Protein AF-A0A1H4IDW3-F1 (afdb_monomer)

Structure (mmCIF, N/CA/C/O backbone):
data_AF-A0A1H4IDW3-F1
#
_entry.id   AF-A0A1H4IDW3-F1
#
loop_
_atom_site.group_PDB
_atom_site.id
_atom_site.type_symbol
_atom_site.label_atom_id
_atom_site.label_alt_id
_atom_site.label_comp_id
_atom_site.label_asym_id
_atom_site.label_entity_id
_atom_site.label_seq_id
_atom_site.pdbx_PDB_ins_code
_atom_site.Cartn_x
_atom_site.Cartn_y
_atom_site.Cartn_z
_atom_site.occupancy
_atom_site.B_iso_or_equiv
_atom_site.auth_seq_id
_atom_site.auth_comp_id
_atom_site.auth_asym_id
_atom_site.auth_atom_id
_atom_site.pdbx_PDB_model_num
ATOM 1 N N . MET A 1 1 ? 0.902 20.568 3.127 1.00 35.03 1 MET A N 1
ATOM 2 C CA . MET A 1 1 ? 1.710 20.077 1.992 1.00 35.03 1 MET A CA 1
ATOM 3 C C . MET A 1 1 ? 0.776 20.118 0.796 1.00 35.03 1 MET A C 1
ATOM 5 O O . MET A 1 1 ? -0.389 19.816 1.004 1.00 35.03 1 MET A O 1
ATOM 9 N N . ASN A 1 2 ? 1.188 20.660 -0.352 1.00 30.81 2 ASN A N 1
ATOM 10 C CA . ASN A 1 2 ? 0.264 20.883 -1.470 1.00 30.81 2 ASN A CA 1
ATOM 11 C C . ASN A 1 2 ? -0.270 19.545 -1.998 1.00 30.81 2 ASN A C 1
ATOM 13 O O . ASN A 1 2 ? 0.513 18.641 -2.265 1.00 30.81 2 ASN A O 1
ATOM 17 N N . ASP A 1 3 ? -1.595 19.463 -2.117 1.00 44.28 3 ASP A N 1
ATOM 18 C CA . ASP A 1 3 ? -2.355 18.342 -2.666 1.00 44.28 3 ASP A CA 1
ATOM 19 C C . ASP A 1 3 ? -2.008 18.122 -4.147 1.00 44.28 3 ASP A C 1
ATOM 21 O O . ASP A 1 3 ? -2.579 18.772 -5.031 1.00 44.28 3 ASP A O 1
ATOM 25 N N . GLU A 1 4 ? -1.092 17.207 -4.452 1.00 47.69 4 GLU A N 1
ATOM 26 C CA . GLU A 1 4 ? -0.828 16.815 -5.838 1.00 47.69 4 GLU A CA 1
ATOM 27 C C . GLU A 1 4 ? -1.689 15.594 -6.198 1.00 47.69 4 GLU A C 1
ATOM 29 O O . GLU A 1 4 ? -1.478 14.464 -5.758 1.00 47.69 4 GLU A O 1
ATOM 34 N N . LYS A 1 5 ? -2.755 15.850 -6.970 1.00 52.72 5 LYS A N 1
ATOM 35 C CA . LYS A 1 5 ? -3.676 14.825 -7.476 1.00 52.72 5 LYS A CA 1
ATOM 36 C C . LYS A 1 5 ? -2.924 13.882 -8.412 1.00 52.72 5 LYS A C 1
ATOM 38 O O . LYS A 1 5 ? -2.761 14.203 -9.590 1.00 52.72 5 LYS A O 1
ATOM 43 N N . GLN A 1 6 ? -2.550 12.695 -7.936 1.00 66.62 6 GLN A N 1
ATOM 44 C CA . GLN A 1 6 ? -2.117 11.640 -8.850 1.00 66.62 6 GLN A CA 1
ATOM 45 C C . GLN A 1 6 ? -3.320 11.260 -9.713 1.00 66.62 6 GLN A C 1
ATOM 47 O O . GLN A 1 6 ? -4.387 10.899 -9.209 1.00 66.62 6 GLN A O 1
ATOM 52 N N . LYS A 1 7 ? -3.158 11.382 -11.025 1.00 76.00 7 LYS A N 1
ATOM 53 C CA . LYS A 1 7 ? -4.216 11.110 -11.993 1.00 76.00 7 LYS A CA 1
ATOM 54 C C . LYS A 1 7 ? -3.870 9.843 -12.751 1.00 76.00 7 LYS A C 1
ATOM 56 O O . LYS A 1 7 ? -2.820 9.783 -13.385 1.00 76.00 7 LYS A O 1
ATOM 61 N N . VAL A 1 8 ? -4.766 8.858 -12.731 1.00 80.38 8 VAL A N 1
ATOM 62 C CA . VAL A 1 8 ? -4.668 7.700 -13.625 1.00 80.38 8 VAL A CA 1
ATOM 63 C C . VAL A 1 8 ? -4.995 8.159 -15.041 1.00 80.38 8 VAL A C 1
ATOM 65 O O . VAL A 1 8 ? -6.114 8.573 -15.336 1.00 80.38 8 VAL A O 1
ATOM 68 N N . ASP A 1 9 ? -4.000 8.095 -15.917 1.00 83.00 9 ASP A N 1
ATOM 69 C CA . ASP A 1 9 ? -4.128 8.466 -17.324 1.00 83.00 9 ASP A CA 1
ATOM 70 C C . ASP A 1 9 ? -4.601 7.278 -18.172 1.00 83.00 9 ASP A C 1
ATOM 72 O O . ASP A 1 9 ? -5.296 7.461 -19.171 1.00 83.00 9 ASP A O 1
ATOM 76 N N . SER A 1 10 ? -4.252 6.046 -17.776 1.00 82.25 10 SER A N 1
ATOM 77 C CA . SER A 1 10 ? -4.731 4.817 -18.420 1.00 82.25 10 SER A CA 1
ATOM 78 C C . SER A 1 10 ? -4.680 3.602 -17.483 1.00 82.25 10 SER A C 1
ATOM 80 O O . SER A 1 10 ? -3.912 3.589 -16.523 1.00 82.25 10 SER A O 1
ATOM 82 N N . GLY A 1 11 ? -5.498 2.579 -17.768 1.00 80.19 11 GLY A N 1
ATOM 83 C CA . GLY A 1 11 ? -5.596 1.337 -16.978 1.00 80.19 11 GLY A CA 1
ATOM 84 C C . GLY A 1 11 ? -7.029 0.966 -16.562 1.00 80.19 11 GLY A C 1
ATOM 85 O O . GLY A 1 11 ? -7.317 -0.184 -16.243 1.00 80.19 11 GLY A O 1
ATOM 86 N N . GLY A 1 12 ? -7.960 1.919 -16.653 1.00 89.31 12 GLY A N 1
ATOM 87 C CA . GLY A 1 12 ? -9.384 1.702 -16.390 1.00 89.31 12 GLY A CA 1
ATOM 88 C C . GLY A 1 12 ? -9.769 1.797 -14.906 1.00 89.31 12 GLY A C 1
ATOM 89 O O . GLY A 1 12 ? -8.922 2.094 -14.062 1.00 89.31 12 GLY A O 1
ATOM 90 N N . PRO A 1 13 ? -11.050 1.545 -14.573 1.00 90.00 13 PRO A N 1
ATOM 91 C CA . PRO A 1 13 ? -11.603 1.836 -13.247 1.00 90.00 13 PRO A CA 1
ATOM 92 C C . PRO A 1 13 ? -10.909 1.095 -12.104 1.00 90.00 13 PRO A C 1
ATOM 94 O O . PRO A 1 13 ? -10.722 1.659 -11.035 1.00 90.00 13 PRO A O 1
ATOM 97 N N . ALA A 1 14 ? -10.463 -0.145 -12.331 1.00 92.31 14 ALA A N 1
ATOM 98 C CA . ALA A 1 14 ? -9.716 -0.889 -11.320 1.00 92.31 14 ALA A CA 1
ATOM 99 C C . ALA A 1 14 ? -8.401 -0.182 -10.952 1.00 92.31 14 ALA A C 1
ATOM 101 O O . ALA A 1 14 ? -8.054 -0.111 -9.781 1.00 92.31 14 ALA A O 1
ATOM 102 N N . CYS A 1 15 ? -7.685 0.389 -11.921 1.00 91.12 15 CYS A N 1
ATOM 103 C CA . CYS A 1 15 ? -6.454 1.127 -11.646 1.00 91.12 15 CYS A CA 1
ATOM 104 C C . CYS A 1 15 ? -6.709 2.432 -10.888 1.00 91.12 15 CYS A C 1
ATOM 106 O O . CYS A 1 15 ? -5.912 2.811 -10.036 1.00 91.12 15 CYS A O 1
ATOM 108 N N . GLU A 1 16 ? -7.831 3.098 -11.158 1.00 90.06 16 GLU A N 1
ATOM 109 C CA . GLU A 1 16 ? -8.261 4.267 -10.390 1.00 90.06 16 GLU A CA 1
ATOM 110 C C . GLU A 1 16 ? -8.620 3.886 -8.950 1.00 90.06 16 GLU A C 1
ATOM 112 O O . GLU A 1 16 ? -8.158 4.533 -8.015 1.00 90.06 16 GLU A O 1
ATOM 117 N N . THR A 1 17 ? -9.353 2.786 -8.749 1.00 91.94 17 THR A N 1
ATOM 118 C CA . THR A 1 17 ? -9.615 2.233 -7.413 1.00 91.94 17 THR A CA 1
ATOM 119 C C . THR A 1 17 ? -8.319 1.910 -6.673 1.00 91.94 17 THR A C 1
ATOM 121 O O . THR A 1 17 ? -8.191 2.287 -5.512 1.00 91.94 17 THR A O 1
ATOM 124 N N . PHE A 1 18 ? -7.347 1.277 -7.340 1.00 91.94 18 PHE A N 1
ATOM 125 C CA . PHE A 1 18 ? -6.039 0.975 -6.754 1.00 91.94 18 PHE A CA 1
ATOM 126 C C . PHE A 1 18 ? -5.324 2.240 -6.275 1.00 91.94 18 PHE A C 1
ATOM 128 O O . PHE A 1 18 ? -4.919 2.319 -5.118 1.00 91.94 18 PHE A O 1
ATOM 135 N N . MET A 1 19 ? -5.206 3.243 -7.149 1.00 88.50 19 MET A N 1
ATOM 136 C CA . MET A 1 19 ? -4.528 4.496 -6.816 1.00 88.50 19 MET A CA 1
ATOM 137 C C . MET A 1 19 ? -5.252 5.255 -5.707 1.00 88.50 19 MET A C 1
ATOM 139 O O . MET A 1 19 ? -4.609 5.727 -4.777 1.00 88.50 19 MET A O 1
ATOM 143 N N . ASN A 1 20 ? -6.583 5.302 -5.747 1.00 88.25 20 ASN A N 1
ATOM 144 C CA . ASN A 1 20 ? -7.370 5.913 -4.683 1.00 88.25 20 ASN A CA 1
ATOM 145 C C . ASN A 1 20 ? -7.163 5.189 -3.346 1.00 88.25 20 ASN A C 1
ATOM 147 O O . ASN A 1 20 ? -7.095 5.846 -2.317 1.00 88.25 20 ASN A O 1
ATOM 151 N N . ALA A 1 21 ? -7.074 3.855 -3.340 1.00 89.62 21 ALA A N 1
ATOM 152 C CA . ALA A 1 21 ? -6.886 3.072 -2.117 1.00 89.62 21 ALA A CA 1
ATOM 153 C C . ALA A 1 21 ? -5.479 3.213 -1.509 1.00 89.62 21 ALA A C 1
ATOM 155 O O . ALA A 1 21 ? -5.318 3.022 -0.308 1.00 89.62 21 ALA A O 1
ATOM 156 N N . LEU A 1 22 ? -4.470 3.554 -2.319 1.00 86.06 22 LEU A N 1
ATOM 157 C CA . LEU A 1 22 ? -3.128 3.898 -1.837 1.00 86.06 22 LEU A CA 1
ATOM 158 C C . LEU A 1 22 ? -2.980 5.369 -1.434 1.00 86.06 22 LEU A C 1
ATOM 160 O O . LEU A 1 22 ? -1.998 5.717 -0.787 1.00 86.06 22 LEU A O 1
ATOM 164 N N . GLN A 1 23 ? -3.916 6.236 -1.823 1.00 78.06 23 GLN A N 1
ATOM 165 C CA . GLN A 1 23 ? -3.896 7.640 -1.438 1.00 78.06 23 GLN A CA 1
ATOM 166 C C . GLN A 1 23 ? -4.523 7.823 -0.064 1.00 78.06 23 GLN A C 1
ATOM 168 O O . GLN A 1 23 ? -5.741 7.763 0.109 1.00 78.06 23 GLN A O 1
ATOM 173 N N . SER A 1 24 ? -3.668 8.136 0.894 1.00 65.81 24 SER A N 1
ATOM 174 C CA . SER A 1 24 ? -4.017 8.315 2.293 1.00 65.81 24 SER A CA 1
ATOM 175 C C . SER A 1 24 ? -5.059 9.429 2.548 1.00 65.81 24 SER A C 1
ATOM 177 O O . SER A 1 24 ? -5.832 9.308 3.488 1.00 65.81 24 SER A O 1
ATOM 179 N N . TYR A 1 25 ? -5.234 10.413 1.648 1.00 61.62 25 TYR A N 1
ATOM 180 C CA . TYR A 1 25 ? -6.275 11.464 1.741 1.00 61.62 25 TYR A CA 1
ATOM 181 C C . TYR A 1 25 ? -7.521 11.226 0.869 1.00 61.62 25 TYR A C 1
ATOM 183 O O . TYR A 1 25 ? -8.369 12.117 0.735 1.00 61.62 25 TYR A O 1
ATOM 191 N N . ALA A 1 26 ? -7.667 10.063 0.227 1.00 60.41 26 ALA A N 1
ATOM 192 C CA . ALA A 1 26 ? -8.806 9.828 -0.654 1.00 60.41 26 ALA A CA 1
ATOM 193 C C . ALA A 1 26 ? -10.128 9.863 0.138 1.00 60.41 26 ALA A C 1
ATOM 195 O O . ALA A 1 26 ? -10.464 8.942 0.888 1.00 60.41 26 ALA A O 1
ATOM 196 N N . ALA A 1 27 ? -10.927 10.917 -0.085 1.00 63.53 27 ALA A N 1
ATOM 197 C CA . ALA A 1 27 ? -12.222 11.133 0.574 1.00 63.53 27 ALA A CA 1
ATOM 198 C C . ALA A 1 27 ? -13.170 9.922 0.458 1.00 63.53 27 ALA A C 1
ATOM 200 O O . ALA A 1 27 ? -14.023 9.707 1.319 1.00 63.53 27 ALA A O 1
ATOM 201 N N . THR A 1 28 ? -12.974 9.095 -0.574 1.00 77.88 28 THR A N 1
ATOM 202 C CA . THR A 1 28 ? -13.642 7.810 -0.815 1.00 77.88 28 THR A CA 1
ATOM 203 C C . THR A 1 28 ? -13.649 6.873 0.401 1.00 77.88 28 THR A C 1
ATOM 205 O O . THR A 1 28 ? -14.601 6.104 0.557 1.00 77.88 28 THR A O 1
ATOM 208 N N . TYR A 1 29 ? -12.638 6.952 1.274 1.00 78.38 29 TYR A N 1
ATOM 209 C CA . TYR A 1 29 ? -12.480 6.071 2.439 1.00 78.38 29 TYR A CA 1
ATOM 210 C C . TYR A 1 29 ? -12.745 6.761 3.783 1.00 78.38 29 TYR A C 1
ATOM 212 O O . TYR A 1 29 ? -12.441 6.186 4.828 1.00 78.38 29 TYR A O 1
ATOM 220 N N . ALA A 1 30 ? -13.330 7.968 3.764 1.00 81.75 30 ALA A N 1
ATOM 221 C CA . ALA A 1 30 ? -13.669 8.759 4.953 1.00 81.75 30 ALA A CA 1
ATOM 222 C C . ALA A 1 30 ? -12.523 8.830 5.978 1.00 81.75 30 ALA A C 1
ATOM 224 O O . ALA A 1 30 ? -12.697 8.552 7.169 1.00 81.75 30 ALA A O 1
ATOM 225 N N . VAL A 1 31 ? -11.340 9.171 5.472 1.00 76.88 31 VAL A N 1
ATOM 226 C CA . VAL A 1 31 ? -10.140 9.386 6.275 1.00 76.88 31 VAL A CA 1
ATOM 227 C C . VAL A 1 31 ? -10.344 10.598 7.180 1.00 76.88 31 VAL A C 1
ATOM 229 O O . VAL A 1 31 ? -10.855 11.632 6.751 1.00 76.88 31 VAL A O 1
ATOM 232 N N . THR A 1 32 ? -9.976 10.449 8.449 1.00 80.31 32 THR A N 1
ATOM 233 C CA . THR A 1 32 ? -10.146 11.462 9.499 1.00 80.31 32 THR A CA 1
ATOM 234 C C . THR A 1 32 ? -8.822 12.056 9.964 1.00 80.31 32 THR A C 1
ATOM 236 O O . THR A 1 32 ? -8.801 13.197 10.422 1.00 80.31 32 THR A O 1
ATOM 239 N N . ALA A 1 33 ? -7.728 11.303 9.850 1.00 80.75 33 ALA A N 1
ATOM 240 C CA . ALA A 1 33 ? -6.380 11.756 10.166 1.00 80.75 33 ALA A CA 1
ATOM 241 C C . ALA A 1 33 ? -5.340 10.894 9.445 1.00 80.75 33 ALA A C 1
ATOM 243 O O . ALA A 1 33 ? -5.567 9.706 9.218 1.00 80.75 33 ALA A O 1
ATOM 244 N N . GLU A 1 34 ? -4.185 11.489 9.174 1.00 80.81 34 GLU A N 1
ATOM 245 C CA . GLU A 1 34 ? -3.037 10.836 8.555 1.00 80.81 34 GLU A CA 1
ATOM 246 C C . GLU A 1 34 ? -1.750 11.271 9.253 1.00 80.81 34 GLU A C 1
ATOM 248 O O . GLU A 1 34 ? -1.609 12.428 9.667 1.00 80.81 34 GLU A O 1
ATOM 253 N N . VAL A 1 35 ? -0.829 10.325 9.427 1.00 81.44 35 VAL A N 1
ATOM 254 C CA . VAL A 1 35 ? 0.509 10.580 9.957 1.00 81.44 35 VA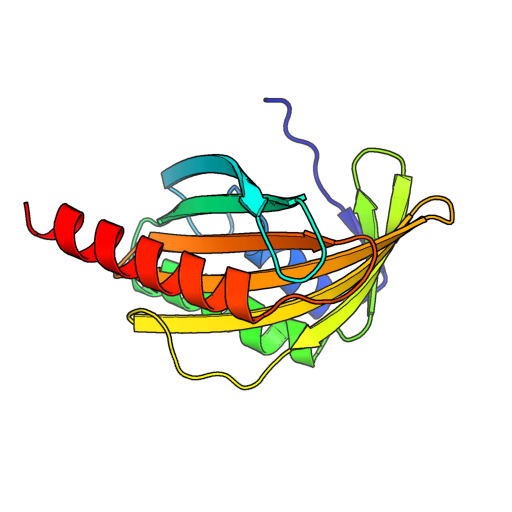L A CA 1
ATOM 255 C C . VAL A 1 35 ? 1.533 9.848 9.107 1.00 81.44 35 VAL A C 1
ATOM 257 O O . VAL A 1 35 ? 1.635 8.625 9.193 1.00 81.44 35 VAL A O 1
ATOM 260 N N . ASP A 1 36 ? 2.355 10.624 8.408 1.00 83.38 36 ASP A N 1
ATOM 261 C CA . ASP A 1 36 ? 3.405 10.099 7.536 1.00 83.38 36 ASP A CA 1
ATOM 262 C C . ASP A 1 36 ? 4.754 10.121 8.243 1.00 83.38 36 ASP A C 1
ATOM 264 O O . ASP A 1 36 ? 5.161 11.118 8.859 1.00 83.38 36 ASP A O 1
ATOM 268 N N . ARG A 1 37 ? 5.483 9.010 8.157 1.00 78.88 37 ARG A N 1
ATOM 269 C CA . ARG A 1 37 ? 6.845 8.893 8.680 1.00 78.88 37 ARG A CA 1
ATOM 270 C C . ARG A 1 37 ? 7.757 8.201 7.682 1.00 78.88 37 ARG A C 1
ATOM 272 O O . ARG A 1 37 ? 7.750 6.982 7.548 1.00 78.88 37 ARG A O 1
ATOM 279 N N . GLY A 1 38 ? 8.618 8.995 7.053 1.00 81.56 38 GLY A N 1
ATOM 280 C CA . GLY A 1 38 ? 9.735 8.507 6.251 1.00 81.56 38 GLY A CA 1
ATOM 281 C C . GLY A 1 38 ? 11.009 8.344 7.078 1.00 81.56 38 GLY A C 1
ATOM 282 O O . GLY A 1 38 ? 11.367 9.221 7.867 1.00 81.56 38 GLY A O 1
ATOM 283 N N . TYR A 1 39 ? 11.726 7.242 6.880 1.00 77.81 39 TYR A N 1
ATOM 284 C CA . TYR A 1 39 ? 13.071 7.049 7.416 1.00 77.81 39 TYR A CA 1
ATOM 285 C C . TYR A 1 39 ? 13.914 6.175 6.485 1.00 77.81 39 TYR A C 1
ATOM 287 O O . TYR A 1 39 ? 13.406 5.352 5.728 1.00 77.81 39 TYR A O 1
ATOM 295 N N . SER A 1 40 ? 15.235 6.346 6.532 1.00 80.81 40 SER A N 1
ATOM 296 C CA . SER A 1 40 ? 16.148 5.440 5.834 1.00 80.81 40 SER A CA 1
ATOM 297 C C . SER A 1 40 ? 16.401 4.202 6.691 1.00 80.81 40 SER A C 1
ATOM 299 O O . SER A 1 40 ? 16.977 4.315 7.777 1.00 80.81 40 SER A O 1
ATOM 301 N N . ALA A 1 41 ? 16.012 3.029 6.201 1.00 74.12 41 ALA A N 1
ATOM 302 C CA . ALA A 1 41 ? 16.281 1.749 6.844 1.00 74.12 41 ALA A CA 1
ATOM 303 C C . ALA A 1 41 ? 17.513 1.087 6.216 1.00 74.12 41 ALA A C 1
ATOM 305 O O . ALA A 1 41 ? 17.753 1.209 5.016 1.00 74.12 41 ALA A O 1
ATOM 306 N N . ALA A 1 42 ? 18.312 0.387 7.023 1.00 74.81 42 ALA A N 1
ATOM 307 C CA . ALA A 1 42 ? 19.306 -0.534 6.482 1.00 74.81 42 ALA A CA 1
ATOM 308 C C . ALA A 1 42 ? 18.587 -1.809 6.023 1.00 74.81 42 ALA A C 1
ATOM 310 O O . ALA A 1 42 ? 17.884 -2.436 6.813 1.00 74.81 42 ALA A O 1
ATOM 311 N N . THR A 1 43 ? 18.773 -2.176 4.764 1.00 70.00 43 THR A N 1
ATOM 312 C CA . THR A 1 43 ? 18.121 -3.303 4.098 1.00 70.00 43 THR A CA 1
ATOM 313 C C . THR A 1 43 ? 19.158 -4.247 3.505 1.00 70.00 43 THR A C 1
ATOM 315 O O . THR A 1 43 ? 20.368 -3.992 3.563 1.00 70.00 43 THR A O 1
ATOM 318 N N . THR A 1 44 ? 18.700 -5.346 2.904 1.00 67.06 44 THR A N 1
ATOM 319 C CA . THR A 1 44 ? 19.601 -6.292 2.229 1.00 67.06 44 THR A CA 1
ATOM 320 C C . THR A 1 44 ? 20.338 -5.673 1.032 1.00 67.06 44 THR A C 1
ATOM 322 O O . THR A 1 44 ? 21.397 -6.164 0.641 1.00 67.06 44 THR A O 1
ATOM 325 N N . ASN A 1 45 ? 19.841 -4.552 0.499 1.00 69.00 45 ASN A N 1
ATOM 326 C CA . ASN A 1 45 ? 20.338 -3.902 -0.716 1.00 69.00 45 ASN A CA 1
ATOM 327 C C . ASN A 1 45 ? 21.071 -2.568 -0.468 1.00 69.00 45 ASN A C 1
ATOM 329 O O . ASN A 1 45 ? 21.593 -1.952 -1.415 1.00 69.00 45 ASN A O 1
ATOM 333 N N . GLY A 1 46 ? 21.151 -2.123 0.790 1.00 74.69 46 GLY A N 1
ATOM 334 C CA . GLY A 1 46 ? 21.814 -0.885 1.194 1.00 74.69 46 GLY A CA 1
ATOM 335 C C . GLY A 1 46 ? 20.989 -0.088 2.198 1.00 74.69 46 GLY A C 1
ATOM 336 O O . GLY A 1 46 ? 20.376 -0.654 3.090 1.00 74.69 46 GLY A O 1
ATOM 337 N N . LYS A 1 47 ? 21.014 1.243 2.095 1.00 76.56 47 LYS A N 1
ATOM 338 C CA . LYS A 1 47 ? 20.041 2.089 2.795 1.00 76.56 47 LYS A CA 1
ATOM 339 C C . LYS A 1 47 ? 18.906 2.387 1.827 1.00 76.56 47 LYS A C 1
ATOM 341 O O . LYS A 1 47 ? 19.161 3.026 0.808 1.00 76.56 47 LYS A O 1
ATOM 346 N N . GLU A 1 48 ? 17.704 1.934 2.143 1.00 81.50 48 GLU A N 1
ATOM 347 C CA . GLU A 1 48 ? 16.502 2.183 1.343 1.00 81.50 48 GLU A CA 1
ATOM 348 C C . GLU A 1 48 ? 15.563 3.117 2.103 1.00 81.50 48 GLU A C 1
ATOM 350 O O . GLU A 1 48 ? 15.631 3.246 3.332 1.00 81.50 48 GLU A O 1
ATOM 355 N N . LEU A 1 49 ? 14.752 3.853 1.348 1.00 84.88 49 LEU A N 1
ATOM 356 C CA . LEU A 1 49 ? 13.747 4.729 1.925 1.00 84.88 49 LEU A CA 1
ATOM 357 C C . LEU A 1 49 ? 12.526 3.882 2.260 1.00 84.88 49 LEU A C 1
ATOM 359 O O . LEU A 1 49 ? 11.912 3.309 1.362 1.00 84.88 49 LEU A O 1
ATOM 363 N N . VAL A 1 50 ? 12.167 3.862 3.540 1.00 87.56 50 VAL A N 1
ATOM 364 C CA . VAL A 1 50 ? 10.922 3.272 4.013 1.00 87.56 50 VAL A CA 1
ATOM 365 C C . VAL A 1 50 ? 9.996 4.401 4.439 1.00 87.56 50 VAL A C 1
ATOM 367 O O . VAL A 1 50 ? 10.373 5.252 5.249 1.00 87.56 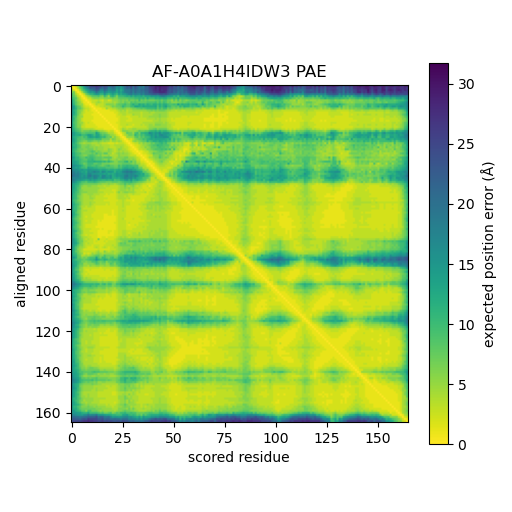50 VAL A O 1
ATOM 370 N N . MET A 1 51 ? 8.788 4.414 3.890 1.00 89.12 51 MET A N 1
ATOM 371 C CA . MET A 1 51 ? 7.713 5.306 4.314 1.00 89.12 51 MET A CA 1
ATOM 372 C C . MET A 1 51 ? 6.633 4.495 5.015 1.00 89.12 51 MET A C 1
ATOM 374 O O . MET A 1 51 ? 6.322 3.380 4.597 1.00 89.12 51 MET A O 1
ATOM 378 N N . VAL A 1 52 ? 6.108 5.038 6.105 1.00 88.50 52 VAL A N 1
ATOM 379 C CA . VAL A 1 52 ? 5.013 4.449 6.868 1.00 88.50 52 VAL A CA 1
ATOM 380 C C . VAL A 1 52 ? 3.966 5.521 7.100 1.00 88.50 52 VAL A C 1
ATOM 382 O O . VAL A 1 52 ? 4.244 6.493 7.805 1.00 88.50 52 VAL A O 1
ATOM 385 N N . ASP A 1 53 ? 2.768 5.279 6.589 1.00 90.06 53 ASP A N 1
ATOM 386 C CA . ASP A 1 53 ? 1.623 6.163 6.741 1.00 90.06 53 ASP A CA 1
ATOM 387 C C . ASP A 1 53 ? 0.598 5.476 7.646 1.00 90.06 53 ASP A C 1
ATOM 389 O O . ASP A 1 53 ? 0.250 4.301 7.470 1.00 90.06 53 ASP A O 1
ATOM 393 N N . LEU A 1 54 ? 0.139 6.198 8.666 1.00 90.00 54 LEU A N 1
ATOM 394 C CA . LEU A 1 54 ? -0.955 5.771 9.532 1.00 90.00 54 LEU A CA 1
ATOM 395 C C . LEU A 1 54 ? -2.203 6.555 9.164 1.00 90.00 54 LEU A C 1
ATOM 397 O O . LEU A 1 54 ? -2.286 7.748 9.446 1.00 90.00 54 LEU A O 1
ATOM 401 N N . VAL A 1 55 ? -3.192 5.865 8.612 1.00 90.50 55 VAL A N 1
ATOM 402 C CA . VAL A 1 55 ? -4.427 6.469 8.117 1.00 90.50 55 VAL A CA 1
ATOM 403 C C . VAL A 1 55 ? -5.582 6.039 9.008 1.00 90.50 55 VAL A C 1
ATOM 405 O O . VAL A 1 55 ? -5.912 4.859 9.109 1.00 90.50 55 VAL A O 1
ATOM 408 N N . SER A 1 56 ? -6.186 6.997 9.701 1.00 90.69 56 SER A N 1
ATOM 409 C CA . SER A 1 56 ? -7.367 6.765 10.532 1.00 90.69 56 SER A CA 1
ATOM 410 C C . SER A 1 56 ? -8.629 6.950 9.700 1.00 90.69 56 SER A C 1
ATOM 412 O O . SER A 1 56 ? -8.791 7.965 9.029 1.00 90.69 56 SER A O 1
ATOM 414 N N . HIS A 1 57 ? -9.547 5.994 9.781 1.00 91.00 57 HIS A N 1
ATOM 415 C CA . HIS A 1 57 ? -10.854 6.033 9.131 1.00 91.00 57 HIS A CA 1
ATOM 416 C C . HIS A 1 57 ? -11.964 6.259 10.158 1.00 91.00 57 HIS A C 1
ATOM 418 O O . HIS A 1 57 ? -11.792 6.002 11.352 1.00 91.00 57 HIS A O 1
ATOM 424 N N . ALA A 1 58 ? -13.147 6.673 9.701 1.0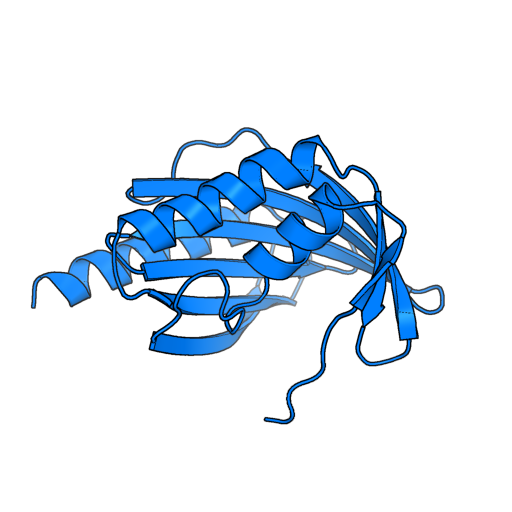0 90.50 58 ALA A N 1
ATOM 425 C CA . ALA A 1 58 ? -14.299 6.828 10.591 1.00 90.50 58 ALA A CA 1
ATOM 426 C C . ALA A 1 58 ? -14.830 5.484 11.144 1.00 90.50 58 ALA A C 1
ATOM 428 O O . ALA A 1 58 ? -15.596 5.477 12.107 1.00 90.50 58 ALA A O 1
ATOM 429 N N . SER A 1 59 ? -14.445 4.339 10.560 1.00 93.19 59 SER A N 1
ATOM 430 C CA . SER A 1 59 ? -14.833 3.004 11.039 1.00 93.19 59 SER A CA 1
ATOM 431 C C . SER A 1 59 ? -13.904 1.883 10.558 1.00 93.19 59 SER A C 1
ATOM 433 O O . SER A 1 59 ? -13.216 2.012 9.545 1.00 93.19 59 SER A O 1
ATOM 435 N N . ALA A 1 60 ? -13.959 0.731 11.236 1.00 95.06 60 ALA A N 1
ATOM 436 C CA . ALA A 1 60 ? -13.262 -0.486 10.811 1.00 95.06 60 ALA A CA 1
ATOM 437 C C . ALA A 1 60 ? -13.725 -1.012 9.442 1.00 95.06 60 ALA A C 1
ATOM 439 O O . ALA A 1 60 ? -12.920 -1.542 8.685 1.00 95.06 60 ALA A O 1
ATOM 440 N N . ALA A 1 61 ? -14.999 -0.826 9.083 1.00 95.31 61 ALA A N 1
ATOM 441 C CA . ALA A 1 61 ? -15.509 -1.228 7.772 1.00 95.31 61 ALA A CA 1
ATOM 442 C C . ALA A 1 61 ? -14.869 -0.425 6.624 1.00 95.31 61 ALA A C 1
ATOM 444 O O . ALA A 1 61 ? -14.627 -0.967 5.551 1.00 95.31 61 ALA A O 1
ATOM 445 N N . GLN A 1 62 ? -14.563 0.856 6.848 1.00 93.56 62 GLN A N 1
ATOM 446 C CA . GLN A 1 62 ? -13.887 1.692 5.851 1.00 93.56 62 GLN A CA 1
ATOM 447 C C . GLN A 1 62 ? -12.407 1.338 5.722 1.00 93.56 62 GLN A C 1
ATOM 449 O O . GLN A 1 62 ? -11.931 1.212 4.600 1.00 93.56 62 GLN A O 1
ATOM 454 N N . ALA A 1 63 ? -11.720 1.094 6.842 1.00 94.25 63 ALA A N 1
ATOM 455 C CA . ALA A 1 63 ? -10.344 0.596 6.828 1.00 94.25 63 ALA A CA 1
ATOM 456 C C . ALA A 1 63 ? -10.239 -0.753 6.091 1.00 94.25 63 ALA A C 1
ATOM 458 O O . ALA A 1 63 ? -9.363 -0.942 5.249 1.00 94.25 63 ALA A O 1
ATOM 459 N N . HIS A 1 64 ? -11.182 -1.666 6.351 1.00 95.75 64 HIS A N 1
ATOM 460 C CA . HIS A 1 64 ? -11.270 -2.944 5.646 1.00 95.75 64 HIS A CA 1
ATOM 461 C C . HIS A 1 64 ? -11.463 -2.755 4.140 1.00 95.75 64 HIS A C 1
ATOM 463 O O . HIS A 1 64 ? -10.756 -3.368 3.343 1.00 95.75 64 HIS A O 1
ATOM 469 N N . ARG A 1 65 ? -12.375 -1.856 3.750 1.00 95.19 65 ARG A N 1
ATOM 470 C CA . ARG A 1 65 ? -12.626 -1.539 2.344 1.00 95.19 65 ARG A CA 1
ATOM 471 C C . ARG A 1 65 ? -11.364 -1.049 1.635 1.00 95.19 65 ARG A C 1
ATOM 473 O O . ARG A 1 65 ? -11.132 -1.470 0.511 1.00 95.19 65 ARG A O 1
ATOM 480 N N . THR A 1 66 ? -10.531 -0.225 2.272 1.00 94.31 66 THR A N 1
ATOM 481 C CA . THR A 1 66 ? -9.250 0.209 1.687 1.00 94.31 66 THR A CA 1
ATOM 482 C C . THR A 1 66 ? -8.350 -0.991 1.365 1.00 94.31 66 THR A C 1
ATOM 484 O O . THR A 1 66 ? -7.838 -1.108 0.252 1.00 94.31 66 THR A O 1
ATOM 487 N N . VAL A 1 67 ? -8.195 -1.930 2.308 1.00 95.44 67 VAL A N 1
ATOM 488 C CA . VAL A 1 67 ? -7.385 -3.148 2.113 1.00 95.44 67 VAL A CA 1
ATOM 489 C C . VAL A 1 67 ? -7.971 -4.045 1.018 1.00 95.44 67 VAL A C 1
ATOM 491 O O . VAL A 1 67 ? -7.233 -4.570 0.178 1.00 95.44 67 VAL A O 1
ATOM 494 N N . GLU A 1 68 ? -9.293 -4.220 1.006 1.00 95.50 68 GLU A N 1
ATOM 495 C CA . GLU A 1 68 ? -10.002 -5.006 -0.003 1.00 95.50 68 GLU A CA 1
ATOM 496 C C . GLU A 1 68 ? -9.868 -4.391 -1.400 1.00 95.50 68 GLU A C 1
ATOM 498 O O . GLU A 1 68 ? -9.556 -5.106 -2.361 1.00 95.50 68 GLU A O 1
ATOM 503 N N . ASP A 1 69 ? -10.030 -3.074 -1.513 1.00 95.06 69 ASP A N 1
ATOM 504 C CA . ASP A 1 69 ? -9.889 -2.342 -2.764 1.00 95.06 69 ASP A CA 1
ATOM 505 C C . ASP A 1 69 ? -8.449 -2.473 -3.277 1.00 95.06 69 ASP A C 1
ATOM 507 O O . ASP A 1 69 ? -8.282 -2.870 -4.426 1.00 95.06 69 ASP A O 1
ATOM 511 N N . VAL A 1 70 ? -7.400 -2.327 -2.450 1.00 94.50 70 VAL A N 1
ATOM 512 C CA . VAL A 1 70 ? -6.004 -2.621 -2.863 1.00 94.50 70 VAL A CA 1
ATOM 513 C C . VAL A 1 70 ? -5.850 -4.070 -3.345 1.00 94.50 70 VAL A C 1
ATOM 515 O O . VAL A 1 70 ? -5.290 -4.326 -4.418 1.00 94.50 70 VAL A O 1
ATOM 518 N N . ARG A 1 71 ? -6.348 -5.047 -2.578 1.00 94.31 71 ARG A N 1
ATOM 519 C CA . ARG A 1 71 ? -6.213 -6.484 -2.878 1.00 94.31 71 ARG A CA 1
ATOM 520 C C . ARG A 1 71 ? -6.861 -6.878 -4.202 1.00 94.31 71 ARG A C 1
ATOM 522 O O . ARG A 1 71 ? -6.331 -7.728 -4.920 1.00 94.31 71 ARG A O 1
ATOM 529 N N . THR A 1 72 ? -8.049 -6.358 -4.476 1.00 94.44 72 THR A N 1
ATOM 530 C CA . THR A 1 72 ? -8.865 -6.758 -5.628 1.00 94.44 72 THR A CA 1
ATOM 531 C C . THR A 1 72 ? -8.486 -5.972 -6.878 1.00 94.44 72 THR A C 1
ATOM 533 O O . THR A 1 72 ? -8.315 -6.560 -7.952 1.00 94.44 72 THR A O 1
ATOM 536 N N . SER A 1 73 ? -8.264 -4.664 -6.736 1.00 93.56 73 SER A N 1
ATOM 537 C CA . SER A 1 73 ? -7.879 -3.792 -7.843 1.00 93.56 73 SER A CA 1
ATOM 538 C C . SER A 1 73 ? -6.496 -4.126 -8.395 1.00 93.56 73 SER A C 1
ATOM 540 O O . SER A 1 73 ? -6.354 -4.219 -9.609 1.00 93.56 73 SER A O 1
ATOM 542 N N . SER A 1 74 ? -5.506 -4.431 -7.547 1.00 93.38 74 SER A N 1
ATOM 543 C CA . SER A 1 74 ? -4.151 -4.812 -7.993 1.00 93.38 74 SER A CA 1
ATOM 544 C C . SER A 1 74 ? -4.114 -6.091 -8.838 1.00 93.38 74 SER A C 1
ATOM 546 O O . SER A 1 74 ? -3.214 -6.265 -9.655 1.00 93.38 74 SER A O 1
ATOM 548 N N . LYS A 1 75 ? -5.102 -6.984 -8.695 1.00 92.69 75 LYS A N 1
ATOM 549 C CA . LYS A 1 75 ? -5.258 -8.170 -9.560 1.00 92.69 75 LYS A CA 1
ATOM 550 C C . LYS A 1 75 ? -5.866 -7.827 -10.916 1.00 92.69 75 LYS A C 1
ATOM 552 O O . LYS A 1 75 ? -5.539 -8.458 -11.914 1.00 92.69 75 LYS A O 1
ATOM 557 N N . SER A 1 76 ? -6.768 -6.850 -10.932 1.00 92.00 76 SER A N 1
ATOM 558 C CA . SER A 1 76 ? -7.515 -6.430 -12.124 1.00 92.00 76 SER A CA 1
ATOM 559 C C . SER A 1 76 ? -6.823 -5.291 -12.885 1.00 92.00 76 SER A C 1
ATOM 561 O O . SER A 1 76 ? -7.218 -4.966 -14.000 1.00 92.00 76 SER A O 1
ATOM 563 N N . CYS A 1 77 ? -5.779 -4.708 -12.293 1.00 91.81 77 CYS A N 1
ATOM 564 C CA . CYS A 1 77 ? -4.942 -3.650 -12.836 1.00 91.81 77 CYS A CA 1
ATOM 565 C C . CYS A 1 77 ? -3.470 -4.103 -12.858 1.00 91.81 77 CYS A C 1
ATOM 567 O O . CYS A 1 77 ? -2.684 -3.696 -12.014 1.00 91.81 77 CYS A O 1
ATOM 569 N N . PRO A 1 78 ? -3.041 -4.958 -13.797 1.00 90.00 78 PRO A N 1
ATOM 570 C CA . PRO A 1 78 ? -1.633 -5.357 -13.866 1.00 90.00 78 PRO A CA 1
ATOM 571 C C . PRO A 1 78 ? -0.717 -4.210 -14.328 1.00 90.00 78 PRO A C 1
ATOM 573 O O . PRO A 1 78 ? 0.482 -4.217 -14.047 1.00 90.00 78 PRO A O 1
ATOM 576 N N . HIS A 1 79 ? -1.266 -3.217 -15.035 1.00 92.06 79 HIS A N 1
ATOM 577 C CA . HIS A 1 79 ? -0.524 -2.081 -15.572 1.00 92.06 79 HIS A CA 1
ATOM 578 C C . HIS A 1 79 ? -1.376 -0.815 -15.526 1.00 92.06 79 HIS A C 1
ATOM 580 O O . HIS A 1 79 ? -2.540 -0.849 -15.929 1.00 92.06 79 HIS A O 1
ATOM 586 N N . LEU A 1 80 ? -0.775 0.304 -15.128 1.00 90.81 80 LEU A N 1
ATOM 587 C CA . LEU A 1 80 ? -1.374 1.624 -15.294 1.00 90.81 80 LEU A CA 1
ATOM 588 C C . LEU A 1 80 ? -0.343 2.670 -15.715 1.00 90.81 80 LEU A C 1
ATOM 590 O O . LEU A 1 80 ? 0.864 2.494 -15.537 1.00 90.81 80 LEU A O 1
ATOM 594 N N . THR A 1 81 ? -0.840 3.783 -16.239 1.00 89.56 81 THR A N 1
ATOM 595 C CA . THR A 1 81 ? -0.066 5.017 -16.381 1.00 89.56 81 THR A CA 1
ATOM 596 C C . THR A 1 81 ? -0.703 6.064 -15.492 1.00 89.56 81 THR A C 1
ATOM 598 O O . THR A 1 81 ? -1.922 6.236 -15.537 1.00 89.56 81 THR A O 1
ATOM 601 N N . ALA A 1 82 ? 0.108 6.760 -14.704 1.00 85.19 82 ALA A N 1
ATOM 602 C CA . ALA A 1 82 ? -0.357 7.894 -13.925 1.00 85.19 82 ALA A CA 1
ATOM 603 C C . ALA A 1 82 ? 0.592 9.076 -14.067 1.00 85.19 82 ALA A C 1
ATOM 605 O O . ALA A 1 82 ? 1.807 8.908 -14.179 1.00 85.19 82 ALA A O 1
ATOM 606 N N . THR A 1 83 ? 0.029 10.274 -14.014 1.00 81.19 83 THR A N 1
ATOM 607 C CA . THR A 1 83 ? 0.803 11.488 -13.797 1.00 81.19 83 THR A CA 1
ATOM 608 C C . THR A 1 83 ? 1.117 11.579 -12.308 1.00 81.19 83 THR A C 1
ATOM 610 O O . THR A 1 83 ? 0.203 11.672 -11.487 1.00 81.19 83 THR A O 1
ATOM 613 N N . LEU A 1 84 ? 2.410 11.498 -11.990 1.00 71.50 84 LEU A N 1
ATOM 614 C CA . LEU A 1 84 ? 2.989 11.671 -10.659 1.00 71.50 84 LEU A CA 1
ATOM 615 C C . LEU A 1 84 ? 3.810 12.971 -10.652 1.00 71.50 84 LEU A C 1
ATOM 617 O O . LEU A 1 84 ? 4.179 13.475 -11.720 1.00 71.50 84 LEU A O 1
ATOM 621 N N . ASP A 1 85 ? 4.143 13.493 -9.476 1.00 65.19 85 ASP A N 1
ATOM 622 C CA . ASP A 1 85 ? 5.019 14.659 -9.335 1.00 65.19 85 ASP A CA 1
ATOM 623 C C . ASP A 1 85 ? 6.333 14.398 -10.096 1.00 65.19 85 ASP A C 1
ATOM 625 O O . ASP A 1 85 ? 7.036 13.409 -9.868 1.00 65.19 85 ASP A O 1
ATOM 629 N N . GLY A 1 86 ? 6.637 15.241 -11.085 1.00 60.72 86 GLY A N 1
ATOM 630 C CA . GLY A 1 86 ? 7.806 15.074 -11.962 1.00 60.72 86 GLY A CA 1
ATOM 631 C C . GLY A 1 86 ? 7.565 14.356 -13.301 1.00 60.72 86 GLY A C 1
ATOM 632 O O . GLY A 1 86 ? 8.511 14.217 -14.081 1.00 60.72 86 GLY A O 1
ATOM 633 N N . GLY A 1 87 ? 6.326 13.949 -13.615 1.00 69.94 87 GLY A N 1
ATOM 634 C CA . GLY A 1 87 ? 5.915 13.511 -14.956 1.00 69.94 87 GLY A CA 1
ATOM 635 C C . GLY A 1 87 ? 5.065 12.239 -14.991 1.00 69.94 87 GLY A C 1
ATOM 636 O O . GLY A 1 87 ? 4.797 11.608 -13.972 1.00 69.94 87 GLY A O 1
ATOM 637 N N . SER A 1 88 ? 4.651 11.840 -16.196 1.00 79.06 88 SER A N 1
ATOM 638 C CA . SER A 1 88 ? 3.911 10.592 -16.405 1.00 79.06 88 SER A CA 1
ATOM 639 C C . SER A 1 88 ? 4.819 9.381 -16.173 1.00 79.06 88 SER A C 1
ATOM 641 O O . SER A 1 88 ? 5.927 9.317 -16.711 1.00 79.06 88 SER A O 1
ATOM 643 N N . GLY A 1 89 ? 4.353 8.432 -15.364 1.00 83.44 89 GLY A N 1
ATOM 644 C CA . GLY A 1 89 ? 5.048 7.190 -15.053 1.00 83.44 89 GLY A CA 1
ATOM 645 C C . GLY A 1 89 ? 4.198 5.969 -15.388 1.00 83.44 89 GLY A C 1
ATOM 646 O O . GLY A 1 89 ? 2.976 5.964 -15.202 1.00 83.44 89 GLY A O 1
ATOM 647 N N . ARG A 1 90 ? 4.845 4.908 -15.876 1.00 88.75 90 ARG A N 1
ATOM 648 C CA . ARG A 1 90 ? 4.217 3.590 -16.034 1.00 88.75 90 ARG A CA 1
ATOM 649 C C . ARG A 1 90 ? 4.431 2.785 -14.760 1.00 88.75 90 ARG A C 1
ATOM 651 O O . ARG A 1 90 ? 5.559 2.666 -14.296 1.00 88.75 90 ARG A O 1
ATOM 658 N N . MET A 1 91 ? 3.369 2.179 -14.245 1.00 91.31 91 MET A N 1
ATOM 659 C CA . MET A 1 91 ? 3.417 1.271 -13.105 1.00 91.31 91 MET A CA 1
ATOM 660 C C . MET A 1 91 ? 2.975 -0.129 -13.520 1.00 91.31 91 MET A C 1
ATOM 662 O O . MET A 1 91 ? 1.976 -0.303 -14.219 1.00 91.31 91 MET A O 1
ATOM 666 N N . ASN A 1 92 ? 3.722 -1.134 -13.075 1.00 93.00 92 ASN A N 1
ATOM 667 C CA . ASN A 1 92 ? 3.391 -2.544 -13.239 1.00 93.00 92 ASN A CA 1
ATOM 668 C C . ASN A 1 92 ? 3.105 -3.136 -11.859 1.00 93.00 92 ASN A C 1
ATOM 670 O O . ASN A 1 92 ? 3.998 -3.154 -11.010 1.00 93.00 92 ASN A O 1
ATOM 674 N N . LEU A 1 93 ? 1.872 -3.590 -11.640 1.00 93.94 93 LEU A N 1
ATOM 675 C CA . LEU A 1 93 ? 1.411 -4.093 -10.351 1.00 93.94 93 LEU A CA 1
ATOM 676 C C . LEU A 1 93 ? 1.490 -5.618 -10.325 1.00 93.94 93 LEU A C 1
ATOM 678 O O . LEU A 1 93 ? 1.043 -6.298 -11.248 1.00 93.94 93 LEU A O 1
ATOM 682 N N . ALA A 1 94 ? 2.033 -6.163 -9.243 1.00 94.19 94 ALA A N 1
ATOM 683 C CA . ALA A 1 94 ? 2.043 -7.596 -8.996 1.00 94.19 94 ALA A CA 1
ATOM 684 C C . ALA A 1 94 ? 1.663 -7.875 -7.533 1.00 94.19 94 ALA A C 1
ATOM 686 O O . ALA A 1 94 ? 2.528 -7.767 -6.654 1.00 94.19 94 ALA A O 1
ATOM 687 N N . PRO A 1 95 ? 0.393 -8.228 -7.248 1.00 93.06 95 PRO A N 1
ATOM 688 C CA . PRO A 1 95 ? -0.033 -8.589 -5.901 1.00 93.06 95 PRO A CA 1
ATOM 689 C C . PRO A 1 95 ? 0.665 -9.861 -5.426 1.00 93.06 95 PRO A C 1
ATOM 691 O O . PRO A 1 95 ? 0.996 -10.747 -6.220 1.00 93.06 95 PRO A O 1
ATOM 694 N N . LEU A 1 96 ? 0.863 -9.966 -4.116 1.00 90.00 96 LEU A N 1
ATOM 695 C CA . LEU A 1 96 ? 1.521 -11.101 -3.482 1.00 90.00 96 LEU A CA 1
ATOM 696 C C . LEU A 1 96 ? 0.591 -11.809 -2.507 1.00 90.00 96 LEU A C 1
ATOM 698 O O . LEU A 1 96 ? -0.178 -11.184 -1.781 1.00 90.00 96 LEU A O 1
ATOM 702 N N . ALA A 1 97 ? 0.699 -13.135 -2.475 1.00 84.81 97 ALA A N 1
ATOM 703 C CA . ALA A 1 97 ? 0.099 -13.940 -1.424 1.00 84.81 97 ALA A CA 1
ATOM 704 C C . ALA A 1 97 ? 1.034 -13.931 -0.210 1.00 84.81 97 ALA A C 1
ATOM 706 O O . ALA A 1 97 ? 2.176 -14.376 -0.309 1.00 84.81 97 ALA A O 1
ATOM 707 N N . GLN A 1 98 ? 0.556 -13.407 0.916 1.00 77.81 98 GLN A N 1
ATOM 708 C CA . GLN A 1 98 ? 1.294 -13.324 2.176 1.00 77.81 98 GLN A CA 1
ATOM 709 C C . GLN A 1 98 ? 0.343 -13.589 3.352 1.00 77.81 98 GLN A C 1
ATOM 711 O O . GLN A 1 98 ? -0.870 -13.399 3.198 1.00 77.81 98 GLN A O 1
ATOM 716 N N . PRO A 1 99 ? 0.856 -14.039 4.513 1.00 82.38 99 PRO A N 1
ATOM 717 C CA . PRO A 1 99 ? 0.066 -14.120 5.734 1.00 82.38 99 PRO A CA 1
ATOM 718 C C . PRO A 1 99 ? -0.548 -12.765 6.087 1.00 82.38 99 PRO A C 1
ATOM 720 O O . PRO A 1 99 ? 0.070 -11.722 5.880 1.00 82.38 99 PRO A O 1
ATOM 723 N N . VAL A 1 100 ? -1.757 -12.794 6.645 1.00 87.75 100 VAL A N 1
ATOM 724 C CA . VAL A 1 100 ? -2.432 -11.577 7.099 1.00 87.75 100 VAL A CA 1
ATOM 725 C C . VAL A 1 100 ? -1.647 -10.936 8.246 1.00 87.75 100 VAL A C 1
ATOM 727 O O . VAL A 1 100 ? -1.271 -11.609 9.208 1.00 87.75 100 VAL A O 1
ATOM 730 N N . MET A 1 101 ? -1.424 -9.628 8.144 1.00 92.06 101 MET A N 1
ATOM 731 C CA . MET A 1 101 ? -0.860 -8.783 9.193 1.00 92.06 101 MET A CA 1
ATOM 732 C C . MET A 1 101 ? -1.948 -7.866 9.746 1.00 92.06 101 MET A C 1
ATOM 734 O O . MET A 1 101 ? -2.670 -7.236 8.985 1.00 92.06 101 MET A O 1
ATOM 738 N N . GLY A 1 102 ? -2.053 -7.765 11.072 1.00 92.81 102 GLY A N 1
ATOM 739 C CA . GLY A 1 102 ? -3.152 -7.024 11.688 1.00 92.81 102 GLY A CA 1
ATOM 740 C C . GLY A 1 102 ? -4.457 -7.818 11.638 1.00 92.81 102 GLY A C 1
ATOM 741 O O . GLY A 1 102 ? -4.458 -9.011 11.955 1.00 92.81 102 GLY A O 1
ATOM 742 N N . ASP A 1 103 ? -5.550 -7.132 11.330 1.00 95.19 103 ASP A N 1
ATOM 743 C CA . ASP A 1 103 ? -6.890 -7.709 11.190 1.00 95.19 103 ASP A CA 1
ATOM 744 C C . ASP A 1 103 ? -7.160 -8.107 9.732 1.00 95.19 103 ASP A C 1
ATOM 746 O O . ASP A 1 103 ? -7.815 -9.115 9.475 1.00 95.19 103 ASP A O 1
ATOM 750 N N . ASP A 1 104 ? -6.596 -7.352 8.784 1.00 95.50 104 ASP A N 1
ATOM 751 C CA . ASP A 1 104 ? -6.546 -7.692 7.366 1.00 95.50 104 ASP A CA 1
ATOM 752 C C . ASP A 1 104 ? -5.318 -7.058 6.686 1.00 95.50 104 ASP A C 1
ATOM 754 O O . ASP A 1 104 ? -4.833 -6.029 7.147 1.00 95.50 104 ASP A O 1
ATOM 758 N N . SER A 1 105 ? -4.808 -7.619 5.584 1.00 95.19 105 SER A N 1
ATOM 759 C CA . SER A 1 105 ? -3.707 -6.985 4.837 1.00 95.19 105 SER A CA 1
ATOM 760 C C . SER A 1 105 ? -3.614 -7.362 3.359 1.00 95.19 105 SER A C 1
ATOM 762 O O . SER A 1 105 ? -4.055 -8.434 2.931 1.00 95.19 105 SER A O 1
ATOM 764 N N . ALA A 1 106 ? -2.951 -6.514 2.576 1.00 94.88 106 ALA A N 1
ATOM 765 C CA . ALA A 1 106 ? -2.561 -6.785 1.197 1.00 94.88 106 ALA A CA 1
ATOM 766 C C . ALA A 1 106 ? -1.127 -6.306 0.937 1.00 94.88 106 ALA A C 1
ATOM 768 O O . ALA A 1 106 ? -0.697 -5.301 1.494 1.00 94.88 106 ALA A O 1
ATOM 769 N N . ILE A 1 107 ? -0.390 -7.025 0.085 1.00 94.12 107 ILE A N 1
ATOM 770 C CA . ILE A 1 107 ? 0.966 -6.648 -0.335 1.00 94.12 107 ILE A CA 1
ATOM 771 C C . ILE A 1 107 ? 1.023 -6.634 -1.856 1.00 94.12 107 ILE A C 1
ATOM 773 O O . ILE A 1 107 ? 0.553 -7.568 -2.516 1.00 94.12 107 ILE A O 1
ATOM 777 N N . VAL A 1 108 ? 1.614 -5.582 -2.413 1.00 94.38 108 VAL A N 1
ATOM 778 C CA . VAL A 1 108 ? 1.733 -5.375 -3.855 1.00 94.38 108 VAL A CA 1
ATOM 779 C C . VAL A 1 108 ? 3.152 -4.931 -4.189 1.00 94.38 108 VAL A C 1
ATOM 781 O O . VAL A 1 108 ? 3.726 -4.067 -3.531 1.00 94.38 108 VAL A O 1
ATOM 784 N N . ARG A 1 109 ? 3.727 -5.520 -5.237 1.00 94.12 109 ARG A N 1
ATOM 785 C CA . ARG A 1 109 ? 4.892 -4.947 -5.912 1.00 94.12 109 ARG A CA 1
ATOM 786 C C . ARG A 1 109 ? 4.450 -3.955 -6.959 1.00 94.12 109 ARG A C 1
ATOM 788 O O . ARG A 1 109 ? 3.547 -4.254 -7.738 1.00 94.12 109 ARG A O 1
ATOM 795 N N . ILE A 1 110 ? 5.179 -2.859 -7.055 1.00 92.56 110 ILE A N 1
ATOM 796 C CA . ILE A 1 110 ? 4.976 -1.831 -8.060 1.00 92.56 110 ILE A CA 1
ATOM 797 C C . ILE A 1 110 ? 6.325 -1.589 -8.729 1.00 92.56 110 ILE A C 1
ATOM 799 O O . ILE A 1 110 ? 7.287 -1.170 -8.094 1.00 92.56 110 ILE A O 1
ATOM 803 N N . GLY A 1 111 ? 6.441 -1.942 -10.004 1.00 91.31 111 GLY A N 1
ATOM 804 C CA . GLY A 1 111 ? 7.565 -1.510 -10.832 1.00 91.31 111 GLY A CA 1
ATOM 805 C C . GLY A 1 111 ? 7.201 -0.201 -11.511 1.00 91.31 111 GLY A C 1
ATOM 806 O O . GLY A 1 111 ? 6.334 -0.219 -12.385 1.00 91.31 111 GLY A O 1
ATOM 807 N N . THR A 1 112 ? 7.844 0.894 -11.118 1.00 87.50 112 THR A N 1
ATOM 808 C CA . THR A 1 112 ? 7.588 2.234 -11.653 1.00 87.50 112 THR A CA 1
ATOM 809 C C . THR A 1 112 ? 8.700 2.638 -12.607 1.00 87.50 112 THR A C 1
ATOM 811 O O . THR A 1 112 ? 9.876 2.544 -12.267 1.00 87.50 112 THR A O 1
ATOM 814 N N . GLU A 1 113 ? 8.331 3.115 -13.789 1.00 86.88 113 GLU A N 1
ATOM 815 C CA . GLU A 1 113 ? 9.241 3.719 -14.758 1.00 86.88 113 GLU A CA 1
ATOM 816 C C . GLU A 1 113 ? 8.841 5.180 -14.976 1.00 86.88 113 GLU A C 1
ATOM 818 O O . GLU A 1 113 ? 7.731 5.457 -15.437 1.00 86.88 113 GLU A O 1
ATOM 823 N N . GLN A 1 114 ? 9.737 6.110 -14.642 1.00 80.50 114 GLN A N 1
ATOM 824 C CA . GLN A 1 114 ? 9.536 7.550 -14.813 1.00 80.50 114 GLN A CA 1
ATOM 825 C C . GLN A 1 114 ? 10.822 8.173 -15.363 1.00 80.50 114 GLN A C 1
ATOM 827 O O . GLN A 1 114 ? 11.902 7.977 -14.809 1.00 80.50 114 GLN A O 1
ATOM 832 N N . ASN A 1 115 ? 10.725 8.913 -16.472 1.00 77.69 115 ASN A N 1
ATOM 833 C CA . ASN A 1 115 ? 11.860 9.601 -17.109 1.00 77.69 115 ASN A CA 1
ATOM 834 C C . ASN A 1 115 ? 13.089 8.694 -17.377 1.00 77.69 115 ASN A C 1
ATOM 836 O O . ASN A 1 115 ? 14.230 9.142 -17.289 1.00 77.69 115 ASN A O 1
ATOM 840 N N . GLY A 1 116 ? 12.863 7.410 -17.688 1.00 75.75 116 GLY A N 1
ATOM 841 C CA . GLY A 1 116 ? 13.918 6.418 -17.941 1.00 75.75 116 GLY A CA 1
ATOM 842 C C . GLY A 1 116 ? 14.583 5.837 -16.686 1.00 75.75 116 GLY A C 1
ATOM 843 O O . GLY A 1 116 ? 15.464 4.987 -16.806 1.00 75.75 116 GLY A O 1
ATOM 844 N N . ALA A 1 117 ? 14.166 6.259 -15.489 1.00 83.00 117 ALA A N 1
ATOM 845 C CA . ALA A 1 117 ? 14.557 5.645 -14.229 1.00 83.00 117 ALA A CA 1
ATOM 846 C C . ALA A 1 117 ? 13.517 4.604 -13.800 1.00 83.00 117 ALA A C 1
ATOM 848 O O . ALA A 1 117 ? 12.311 4.854 -13.857 1.00 83.00 117 ALA A O 1
ATOM 849 N N . VAL A 1 118 ? 13.997 3.446 -13.345 1.00 86.69 118 VAL A N 1
ATOM 850 C CA . VAL A 1 118 ? 13.159 2.399 -12.756 1.00 86.69 118 VAL A CA 1
ATOM 851 C C . VAL A 1 118 ? 13.291 2.453 -11.240 1.00 86.69 118 VAL A C 1
ATOM 853 O O . VAL A 1 118 ? 14.400 2.413 -10.707 1.00 86.69 118 VAL A O 1
ATOM 856 N N . VAL A 1 119 ? 12.154 2.514 -10.555 1.00 87.88 119 VAL A N 1
ATOM 857 C CA . VAL A 1 119 ? 12.048 2.386 -9.102 1.00 87.88 119 VAL A CA 1
ATOM 858 C C . VAL A 1 119 ? 11.162 1.187 -8.799 1.00 87.88 119 VAL A C 1
ATOM 860 O O . VAL A 1 119 ? 10.053 1.059 -9.319 1.00 87.88 119 VAL A O 1
ATOM 863 N N . LEU A 1 120 ? 11.667 0.287 -7.968 1.00 90.69 120 LEU A N 1
ATOM 864 C CA . LEU A 1 120 ? 10.951 -0.881 -7.487 1.00 90.69 120 LEU A CA 1
ATOM 865 C C . LEU A 1 120 ? 10.387 -0.547 -6.114 1.00 90.69 120 LEU A C 1
ATOM 867 O O . LEU A 1 120 ? 11.130 -0.180 -5.208 1.00 90.69 120 LEU A O 1
ATOM 871 N N . VAL A 1 121 ? 9.073 -0.665 -5.977 1.00 91.06 121 VAL A N 1
ATOM 872 C CA . VAL A 1 121 ? 8.374 -0.400 -4.725 1.00 91.06 121 VAL A CA 1
ATOM 873 C C . VAL A 1 121 ? 7.715 -1.676 -4.239 1.00 91.06 121 VAL A C 1
ATOM 875 O O . VAL A 1 121 ? 6.994 -2.343 -4.987 1.00 91.06 121 VAL A O 1
ATOM 878 N N . THR A 1 122 ? 7.941 -2.012 -2.978 1.00 92.00 122 THR A N 1
ATOM 879 C CA . THR A 1 122 ? 7.122 -2.994 -2.270 1.00 92.00 122 THR A CA 1
ATOM 880 C C . THR A 1 122 ? 6.206 -2.226 -1.336 1.00 92.00 122 THR A C 1
ATOM 882 O O . THR A 1 122 ? 6.689 -1.452 -0.514 1.00 92.00 122 THR A O 1
ATOM 885 N N . THR A 1 123 ? 4.894 -2.425 -1.453 1.00 93.25 123 THR A N 1
ATOM 886 C CA . THR A 1 123 ? 3.930 -1.820 -0.534 1.00 93.25 123 THR A CA 1
ATOM 887 C C . THR A 1 123 ? 3.131 -2.870 0.215 1.00 93.25 123 THR A C 1
ATOM 889 O O . THR A 1 123 ? 2.705 -3.869 -0.371 1.00 93.25 123 THR A O 1
ATOM 892 N N . ALA A 1 124 ? 2.933 -2.647 1.510 1.00 94.25 124 ALA A N 1
ATOM 893 C CA . ALA A 1 124 ? 1.986 -3.383 2.329 1.00 94.25 124 ALA A CA 1
ATOM 894 C C . ALA A 1 124 ? 0.950 -2.419 2.896 1.00 94.25 124 ALA A C 1
ATOM 896 O O . ALA A 1 124 ? 1.305 -1.373 3.429 1.00 94.25 124 ALA A O 1
ATOM 897 N N . ILE A 1 125 ? -0.317 -2.812 2.831 1.00 94.81 125 ILE A N 1
ATOM 898 C CA . ILE A 1 125 ? -1.392 -2.174 3.578 1.00 94.81 125 ILE A CA 1
ATOM 899 C C . ILE A 1 125 ? -1.935 -3.161 4.606 1.00 94.81 125 ILE A C 1
ATOM 901 O O . ILE A 1 125 ? -2.253 -4.300 4.259 1.00 94.81 125 ILE A O 1
ATOM 905 N N . ALA A 1 126 ? -2.014 -2.751 5.868 1.00 95.62 126 ALA A N 1
ATOM 906 C CA . ALA A 1 126 ? -2.520 -3.574 6.963 1.00 95.62 126 ALA A CA 1
ATOM 907 C C . ALA A 1 126 ? -3.563 -2.812 7.782 1.00 95.62 126 ALA A C 1
ATOM 909 O O . ALA A 1 126 ? -3.361 -1.659 8.146 1.00 95.62 126 ALA A O 1
ATOM 910 N N . GLN A 1 127 ? -4.672 -3.463 8.100 1.00 95.81 127 GLN A N 1
ATOM 911 C CA . GLN A 1 127 ? -5.742 -2.940 8.935 1.00 95.81 127 GLN A CA 1
ATOM 912 C C . GLN A 1 127 ? -5.496 -3.283 10.408 1.00 95.81 127 GLN A C 1
ATOM 914 O O . GLN A 1 127 ? -5.160 -4.418 10.745 1.00 95.81 127 GLN A O 1
ATOM 919 N N . VAL A 1 128 ? -5.752 -2.322 11.295 1.00 95.88 128 VAL A N 1
ATOM 920 C CA . VAL A 1 128 ? -5.907 -2.518 12.741 1.00 95.88 128 VAL A CA 1
ATOM 921 C C . VAL A 1 128 ? -7.104 -1.687 13.205 1.00 95.88 128 VAL A C 1
ATOM 923 O O . VAL A 1 128 ? -7.027 -0.461 13.273 1.00 95.88 128 VAL A O 1
ATOM 926 N N . GLY A 1 129 ? -8.232 -2.334 13.499 1.00 95.12 129 GLY A N 1
ATOM 927 C CA . GLY A 1 129 ? -9.480 -1.642 13.817 1.00 95.12 129 GLY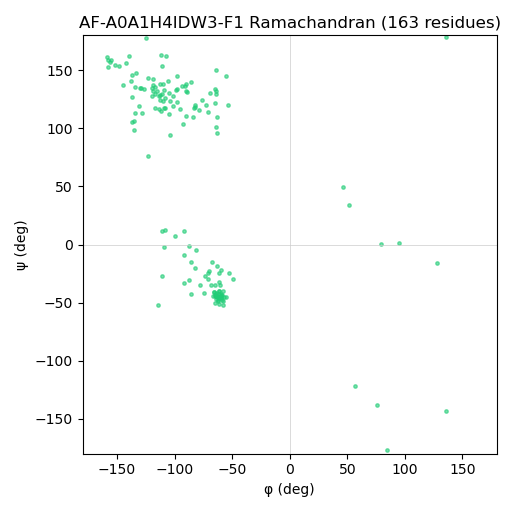 A CA 1
ATOM 928 C C . GLY A 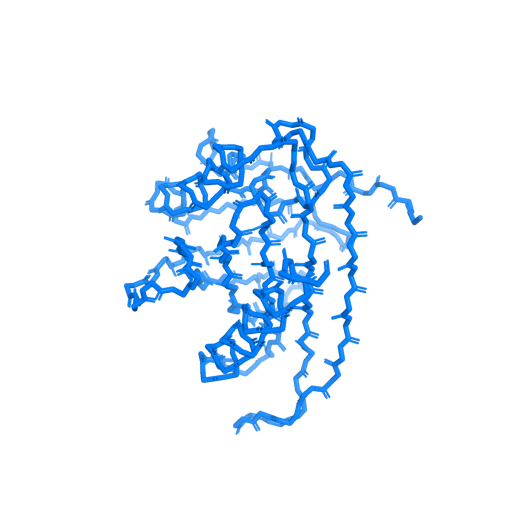1 129 ? -9.907 -0.696 12.689 1.00 95.12 129 GLY A C 1
ATOM 929 O O . GLY A 1 129 ? -10.114 -1.127 11.553 1.00 95.12 129 GLY A O 1
ATOM 930 N N . SER A 1 130 ? -10.053 0.593 13.006 1.00 94.62 130 SER A N 1
ATOM 931 C CA . SER A 1 130 ? -10.375 1.669 12.056 1.00 94.62 130 SER A CA 1
ATOM 932 C C . SER A 1 130 ? -9.150 2.364 11.456 1.00 94.62 130 SER A C 1
ATOM 934 O O . SER A 1 130 ? -9.308 3.404 10.828 1.00 94.62 130 SER A O 1
ATOM 936 N N . THR A 1 131 ? -7.947 1.827 11.638 1.00 93.12 131 THR A N 1
ATOM 937 C CA . THR A 1 131 ? -6.707 2.402 11.107 1.00 93.12 131 THR A CA 1
ATOM 938 C C . THR A 1 131 ? -6.130 1.489 10.032 1.00 93.12 131 THR A C 1
ATOM 940 O O . THR A 1 131 ? -6.086 0.272 10.221 1.00 93.12 131 THR A O 1
ATOM 943 N N . THR A 1 132 ? -5.644 2.052 8.926 1.00 94.31 132 THR A N 1
ATOM 944 C CA . THR A 1 132 ? -4.750 1.348 8.001 1.00 94.31 132 THR A CA 1
ATOM 945 C C . THR A 1 132 ? -3.324 1.856 8.131 1.00 94.31 132 THR A C 1
ATOM 947 O O . THR A 1 132 ? -3.074 3.048 8.285 1.00 94.31 132 THR A O 1
ATOM 950 N N . LEU A 1 133 ? -2.388 0.925 8.062 1.00 93.50 133 LEU A N 1
ATOM 951 C CA . LEU A 1 133 ? -0.956 1.139 7.972 1.00 93.50 133 LEU A CA 1
ATOM 952 C C . LEU A 1 133 ? -0.555 0.930 6.522 1.00 93.50 133 LEU A C 1
ATOM 954 O O . LEU A 1 133 ? -0.746 -0.177 6.024 1.00 93.50 133 LEU A O 1
ATOM 958 N N . VAL A 1 134 ? -0.001 1.947 5.871 1.00 93.06 134 VAL A N 1
ATOM 959 C CA . VAL A 1 134 ? 0.557 1.834 4.521 1.00 93.06 134 VAL A CA 1
ATOM 960 C C . VAL A 1 134 ? 2.071 1.921 4.635 1.00 93.06 134 VAL A C 1
ATOM 962 O O . VAL A 1 134 ? 2.610 2.905 5.122 1.00 93.06 134 VAL A O 1
ATOM 965 N N . VAL A 1 135 ? 2.773 0.865 4.244 1.00 91.69 135 VAL A N 1
ATOM 966 C CA . VAL A 1 135 ? 4.235 0.802 4.269 1.00 91.69 135 VAL A CA 1
ATOM 967 C C . VAL A 1 135 ? 4.723 0.744 2.838 1.00 91.69 135 VAL A C 1
ATOM 969 O O . VAL A 1 135 ? 4.279 -0.114 2.081 1.00 91.69 135 VAL A O 1
ATOM 972 N N . PHE A 1 136 ? 5.656 1.617 2.481 1.00 91.38 136 PHE A N 1
ATOM 973 C CA . PHE A 1 136 ? 6.349 1.605 1.201 1.00 91.38 136 PHE A CA 1
ATOM 974 C C . PHE A 1 136 ? 7.843 1.414 1.429 1.00 91.38 136 PHE A C 1
ATOM 976 O O . PH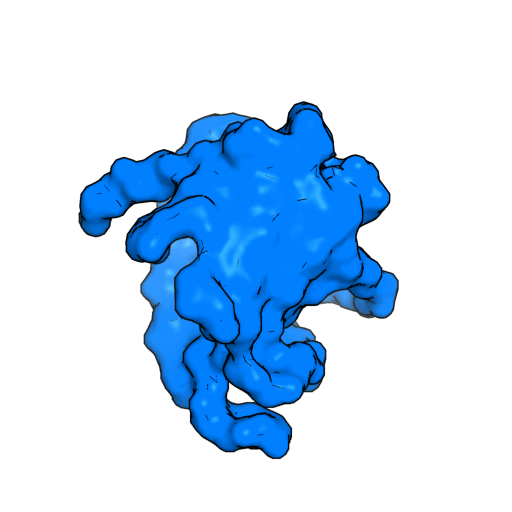E A 1 136 ? 8.441 2.119 2.236 1.00 91.38 136 PHE A O 1
ATOM 983 N N . ASP A 1 137 ? 8.447 0.502 0.683 1.00 90.69 137 ASP A N 1
ATOM 984 C CA . ASP A 1 137 ? 9.895 0.383 0.535 1.00 90.69 137 ASP A CA 1
ATOM 985 C C . ASP A 1 137 ? 10.277 0.732 -0.904 1.00 90.69 137 ASP A C 1
ATOM 987 O O . ASP A 1 137 ? 9.731 0.142 -1.839 1.00 90.69 137 ASP A O 1
ATOM 991 N N . PHE A 1 138 ? 11.184 1.697 -1.076 1.00 88.69 138 PHE A N 1
ATOM 992 C CA . PHE A 1 138 ? 11.643 2.176 -2.380 1.00 88.69 138 PHE A CA 1
ATOM 993 C C . PHE A 1 138 ? 13.082 1.733 -2.644 1.00 88.69 138 PHE A C 1
ATOM 995 O O . PHE A 1 138 ? 14.020 2.195 -1.986 1.00 88.69 138 PHE A O 1
ATOM 1002 N N . SER A 1 139 ? 13.267 0.930 -3.692 1.00 85.94 139 SER A N 1
ATOM 1003 C CA . SER A 1 139 ? 14.571 0.421 -4.107 1.00 85.94 139 SER A CA 1
ATOM 1004 C C . SER A 1 139 ? 14.843 0.642 -5.595 1.00 85.94 139 SER A C 1
ATOM 1006 O O . SER A 1 139 ? 14.013 0.305 -6.439 1.00 85.94 139 SER A O 1
ATOM 1008 N N . PRO A 1 140 ? 16.041 1.115 -5.980 1.00 82.62 140 PRO A N 1
ATOM 1009 C CA . PRO A 1 140 ? 16.466 1.101 -7.376 1.00 82.62 140 PRO A CA 1
ATOM 1010 C C . PRO A 1 140 ? 17.028 -0.263 -7.822 1.00 82.62 140 PRO A C 1
ATOM 1012 O O . PRO A 1 140 ? 17.406 -0.404 -8.983 1.00 82.62 140 PRO A O 1
ATOM 1015 N N . LYS A 1 141 ? 17.164 -1.253 -6.921 1.00 83.38 141 LYS A N 1
ATOM 1016 C CA . LYS A 1 141 ? 17.909 -2.500 -7.189 1.00 83.38 141 LYS A CA 1
ATOM 1017 C C . LYS A 1 141 ? 17.035 -3.749 -7.199 1.00 83.38 141 LYS A C 1
ATOM 1019 O O . LYS A 1 141 ? 17.133 -4.540 -8.135 1.00 83.38 141 LYS A O 1
ATOM 1024 N N . ALA A 1 142 ? 16.236 -3.962 -6.155 1.00 85.06 142 ALA A N 1
ATOM 1025 C CA . ALA A 1 142 ? 15.427 -5.168 -5.991 1.00 85.06 142 ALA A CA 1
ATOM 1026 C C . ALA A 1 142 ? 14.246 -4.919 -5.043 1.00 85.06 142 ALA A C 1
ATOM 1028 O O . ALA A 1 142 ? 14.285 -4.014 -4.225 1.00 85.06 142 ALA A O 1
ATOM 1029 N N . TYR A 1 143 ? 13.208 -5.748 -5.123 1.00 86.31 143 TYR A N 1
ATOM 1030 C CA . TYR A 1 143 ? 12.123 -5.732 -4.138 1.00 86.31 143 TYR A CA 1
ATOM 1031 C C . TYR A 1 143 ? 12.602 -6.343 -2.807 1.00 86.31 143 TYR A C 1
ATOM 1033 O O . TYR A 1 143 ? 12.966 -7.522 -2.803 1.00 86.31 143 TYR A O 1
ATOM 1041 N N . ASP A 1 144 ? 12.567 -5.598 -1.693 1.00 81.94 144 ASP A N 1
ATOM 1042 C CA . ASP A 1 144 ? 12.859 -6.127 -0.348 1.00 81.94 144 ASP A CA 1
ATOM 1043 C C . ASP A 1 144 ? 11.571 -6.339 0.472 1.00 81.94 144 ASP A C 1
ATOM 1045 O O . ASP A 1 144 ? 11.037 -5.458 1.147 1.00 81.94 144 ASP A O 1
ATOM 1049 N N . TYR A 1 145 ? 11.050 -7.566 0.428 1.00 81.81 145 TYR A N 1
ATOM 1050 C CA . TYR A 1 145 ? 9.866 -7.941 1.209 1.00 81.81 145 TYR A CA 1
ATOM 1051 C C . TYR A 1 145 ? 10.141 -8.104 2.695 1.00 81.81 145 TYR A C 1
ATOM 1053 O O . TYR A 1 145 ? 9.213 -7.985 3.492 1.00 81.81 145 TYR A O 1
ATOM 1061 N N . GLY A 1 146 ? 11.379 -8.439 3.064 1.00 83.06 146 GLY A N 1
ATOM 1062 C CA . GLY A 1 146 ? 11.726 -8.713 4.454 1.00 83.06 146 GLY A CA 1
ATOM 1063 C C . GLY A 1 146 ? 11.580 -7.454 5.295 1.00 83.06 146 GLY A C 1
ATOM 1064 O O . GLY A 1 146 ? 11.011 -7.499 6.385 1.00 83.06 146 GLY A O 1
ATOM 1065 N N . VAL A 1 147 ? 12.014 -6.320 4.742 1.00 84.75 147 VAL A N 1
ATOM 1066 C CA . VAL A 1 147 ? 11.883 -5.005 5.375 1.00 84.75 147 VAL A CA 1
ATOM 1067 C C . VAL A 1 147 ? 10.417 -4.615 5.518 1.00 84.75 147 VAL A C 1
ATOM 1069 O O . VAL A 1 147 ? 9.986 -4.298 6.625 1.00 84.75 147 VAL A O 1
ATOM 1072 N N . VAL A 1 148 ? 9.627 -4.697 4.442 1.00 88.62 148 VAL A N 1
ATOM 1073 C CA . VAL A 1 148 ? 8.201 -4.334 4.492 1.00 88.62 148 VAL A CA 1
ATOM 1074 C C . VAL A 1 148 ? 7.432 -5.207 5.483 1.00 88.62 148 VAL A C 1
ATOM 1076 O O . VAL A 1 148 ? 6.668 -4.677 6.287 1.00 88.62 148 VAL A O 1
ATOM 1079 N N . ASP A 1 149 ? 7.654 -6.521 5.487 1.00 89.19 149 ASP A N 1
ATOM 1080 C CA . ASP A 1 149 ? 7.018 -7.447 6.432 1.00 89.19 149 ASP A CA 1
ATOM 1081 C C . ASP A 1 149 ? 7.404 -7.127 7.887 1.00 89.19 149 ASP A C 1
ATOM 1083 O O . ASP A 1 149 ? 6.537 -6.998 8.756 1.00 89.19 149 ASP A O 1
ATOM 1087 N N . GLN A 1 150 ? 8.697 -6.924 8.158 1.00 89.25 150 GLN A N 1
ATOM 1088 C CA . GLN A 1 150 ? 9.180 -6.591 9.497 1.00 89.25 150 GLN A CA 1
ATOM 1089 C C . GLN A 1 150 ? 8.606 -5.259 9.995 1.00 89.25 150 GLN A C 1
ATOM 1091 O O . GLN A 1 150 ? 8.107 -5.186 11.121 1.00 89.25 150 GLN A O 1
ATOM 1096 N N . VAL A 1 151 ? 8.665 -4.215 9.168 1.00 89.50 151 VAL A N 1
ATOM 1097 C CA . VAL A 1 151 ? 8.174 -2.876 9.513 1.00 89.50 151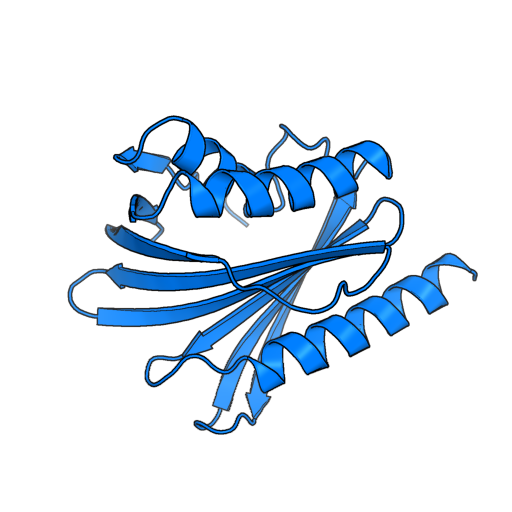 VAL A CA 1
ATOM 1098 C C . VAL A 1 151 ? 6.666 -2.900 9.724 1.00 89.50 151 VAL A C 1
ATOM 1100 O O . VAL A 1 151 ? 6.186 -2.375 10.728 1.00 89.50 151 VAL A O 1
ATOM 1103 N N . THR A 1 152 ? 5.919 -3.579 8.850 1.00 91.50 152 THR A N 1
ATOM 1104 C CA . THR A 1 152 ? 4.462 -3.706 8.983 1.00 91.50 152 THR A CA 1
ATOM 1105 C C . THR A 1 152 ? 4.094 -4.423 10.281 1.00 91.50 152 THR A C 1
ATOM 1107 O O . THR A 1 152 ? 3.265 -3.924 11.042 1.00 91.50 152 THR A O 1
ATOM 1110 N N . LYS A 1 153 ? 4.752 -5.542 10.614 1.00 91.62 153 LYS A N 1
ATOM 1111 C CA . LYS A 1 153 ? 4.523 -6.267 11.880 1.00 91.62 153 LYS A CA 1
ATOM 1112 C C . LYS A 1 153 ? 4.810 -5.412 13.112 1.00 91.62 153 LYS A C 1
ATOM 1114 O O . LYS A 1 153 ? 4.035 -5.430 14.074 1.00 91.62 153 LYS A O 1
ATOM 1119 N N . GLN A 1 154 ? 5.912 -4.665 13.095 1.00 90.56 154 GLN A N 1
ATOM 1120 C CA . GLN A 1 154 ? 6.265 -3.758 14.186 1.00 90.56 154 GLN A CA 1
ATOM 1121 C C . GLN A 1 154 ? 5.228 -2.641 14.333 1.00 90.56 154 GLN A C 1
ATOM 1123 O O . GLN A 1 154 ? 4.742 -2.404 15.439 1.00 90.56 154 GLN A O 1
ATOM 1128 N N . ALA A 1 155 ? 4.832 -2.007 13.230 1.00 90.06 155 ALA A N 1
ATOM 1129 C CA . ALA A 1 155 ? 3.861 -0.922 13.248 1.00 90.06 155 ALA A CA 1
ATOM 1130 C C . ALA A 1 155 ? 2.471 -1.400 13.706 1.00 90.06 155 ALA A C 1
ATOM 1132 O O . ALA A 1 155 ? 1.878 -0.779 14.585 1.00 90.06 155 ALA A O 1
ATOM 1133 N N . VAL A 1 156 ? 2.002 -2.559 13.225 1.00 92.88 156 VAL A N 1
ATOM 1134 C CA . VAL A 1 156 ? 0.765 -3.210 13.703 1.00 92.88 156 VAL A CA 1
ATOM 1135 C C . VAL A 1 156 ? 0.808 -3.427 15.216 1.00 92.88 156 VAL A C 1
ATOM 1137 O O . VAL A 1 156 ? -0.164 -3.140 15.914 1.00 92.88 156 VAL A O 1
ATOM 1140 N N . THR A 1 157 ? 1.938 -3.914 15.738 1.00 91.62 157 THR A N 1
ATOM 1141 C CA . THR A 1 157 ? 2.111 -4.161 17.177 1.00 91.62 157 THR A CA 1
ATOM 1142 C C . THR A 1 157 ? 2.015 -2.865 17.981 1.00 91.62 157 THR A C 1
ATOM 1144 O O . THR A 1 157 ? 1.330 -2.823 19.000 1.00 91.62 157 THR A O 1
ATOM 1147 N N . ILE A 1 158 ? 2.663 -1.794 17.513 1.00 88.38 158 ILE A N 1
ATOM 1148 C CA . ILE A 1 158 ? 2.609 -0.477 18.158 1.00 88.38 158 ILE A CA 1
ATOM 1149 C C . ILE A 1 158 ? 1.171 0.046 18.178 1.00 88.38 158 ILE A C 1
ATOM 1151 O O . ILE A 1 158 ? 0.680 0.391 19.250 1.00 88.38 158 ILE A O 1
ATOM 1155 N N . VAL A 1 159 ? 0.483 0.043 17.029 1.00 87.69 159 VAL A N 1
ATOM 1156 C CA . VAL A 1 159 ? -0.889 0.563 16.911 1.00 87.69 159 VAL A CA 1
ATOM 1157 C C . VAL A 1 159 ? -1.844 -0.182 17.842 1.00 87.69 159 VAL A C 1
ATOM 1159 O O . VAL A 1 159 ? -2.611 0.461 18.565 1.00 87.69 159 VAL A O 1
ATOM 1162 N N . ARG A 1 160 ? -1.763 -1.519 17.891 1.00 90.12 160 ARG A N 1
ATOM 1163 C CA .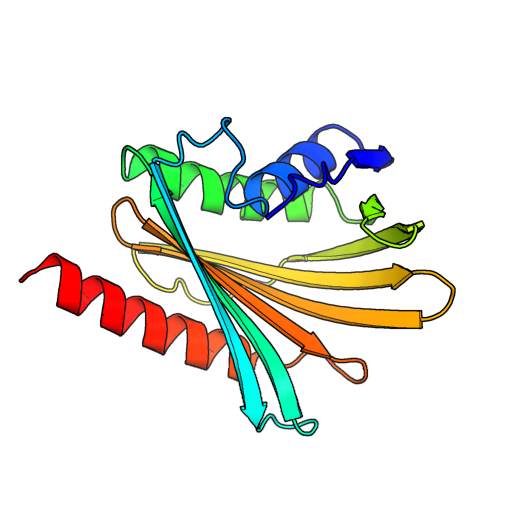 ARG A 1 160 ? -2.566 -2.349 18.808 1.00 90.12 160 ARG A CA 1
ATOM 1164 C C . ARG A 1 160 ? -2.319 -2.000 20.273 1.00 90.12 160 ARG A C 1
ATOM 1166 O O . ARG A 1 160 ? -3.263 -1.884 21.045 1.00 90.12 160 ARG A O 1
ATOM 1173 N N . ASN A 1 161 ? -1.065 -1.783 20.656 1.00 85.69 161 ASN A N 1
ATOM 1174 C CA . ASN A 1 161 ? -0.726 -1.458 22.041 1.00 85.69 161 ASN A CA 1
ATOM 1175 C C . ASN A 1 161 ? -1.170 -0.044 22.444 1.00 85.69 161 ASN A C 1
ATOM 1177 O O . ASN A 1 161 ? -1.482 0.184 23.607 1.00 85.69 161 ASN A O 1
ATOM 1181 N N . THR A 1 162 ? -1.230 0.899 21.501 1.00 74.38 162 THR A N 1
ATOM 1182 C CA . THR A 1 162 ? -1.697 2.270 21.765 1.00 74.38 162 THR A CA 1
ATOM 1183 C C . THR A 1 162 ? -3.217 2.428 21.757 1.00 74.38 162 THR A C 1
ATOM 1185 O O . THR A 1 162 ? -3.717 3.394 22.315 1.00 74.38 162 THR A O 1
ATOM 1188 N N . SER A 1 163 ? -3.963 1.502 21.147 1.00 59.25 163 SER A N 1
ATOM 1189 C CA . SER A 1 163 ? -5.436 1.552 21.074 1.00 59.25 163 SER A CA 1
ATOM 1190 C C . SE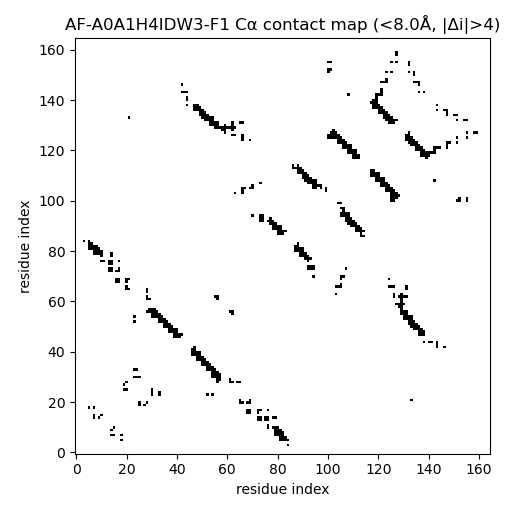R A 1 163 ? -6.142 0.894 22.272 1.00 59.25 163 SER A C 1
ATOM 1192 O O . SER A 1 163 ? -7.366 0.939 22.368 1.00 59.25 163 SER A O 1
ATOM 1194 N N . HIS A 1 164 ? -5.374 0.334 23.212 1.00 49.28 164 HIS A N 1
ATOM 1195 C CA . HIS A 1 164 ? -5.850 -0.221 24.485 1.00 49.28 164 HIS A CA 1
ATOM 1196 C C . HIS A 1 164 ? -5.413 0.597 25.720 1.00 49.28 164 HIS A C 1
ATOM 1198 O O . HIS A 1 164 ? -5.529 0.099 26.842 1.00 49.28 164 HIS A O 1
ATOM 1204 N N . GLY A 1 165 ? -4.887 1.811 25.519 1.00 38.91 165 GLY A N 1
ATOM 1205 C CA . GLY A 1 165 ? -4.444 2.734 26.575 1.00 38.91 165 GLY A CA 1
ATOM 1206 C C . GLY A 1 165 ? -5.452 3.825 26.906 1.00 38.91 165 GLY A C 1
ATOM 1207 O O . GLY A 1 165 ? -6.273 4.159 26.024 1.00 38.91 165 GLY A O 1
#

Secondary structure (DSSP, 8-state):
------EEEES-HHHHHHHHHH-TT-GGG-EEEEEEEEEEEEETTEEEEEEEEEEEESSHHHHHHHHHHHHHHHHH-SEEEEEETTEEEEEEEEEE-----SSEEEEEEEEEEETTEEEEEEEEEEEETTEEEEEEEEESS---HHHHHHHHHHHHHHHHHHTT-

pLDDT: mean 84.51, std 12.23, range [30.81, 95.88]

Organism: NCBI:txid67331

Mean predicted aligned error: 5.97 Å

Foldseek 3Di:
DDDDDKFFPDQPDLVVLQVLLLDLPNCQLQWDDKDKDWDFDQAPQGTWIKIKMKTFHPWQVSLVVSQVSNAPSLVSRQWTWIADVQGIKIWGKDWDDDDAAAPGKTWIWIFIADPNQTKIKIWMWHDHTRMIMIMIIIDSPDDGPVVRVVVSNVVSVVVVVVVVD

Radius of gyration: 14.99 Å; Cα contacts (8 Å, |Δi|>4): 371; chains: 1; bounding box: 37×35×45 Å

Sequence (165 aa):
MNDEKQKVDSGGPACETFMNALQSYAATYAVTAEVDRGYSAATTNGKELVMVDLVSHASAAQAHRTVEDVRTSSKSCPHLTATLDGGSGRMNLAPLAQPVMGDDSAIVRIGTEQNGAVVLVTTAIAQVGSTTLVVFDFSPKAYDYGVVDQVTKQAVTIVRNTSHG

Nearest PDB structures (foldseek):
  4esq-assembly1_A  TM=7.160E-01  e=5.423E-07  Mycobacterium tuberculosis H37Rv
  7cu8-assembly1_B  TM=6.745E-01  e=3.509E-04  Mycobacterium tuberculosis H37Rv
  2xb3-assembly1_A  TM=4.856E-01  e=9.299E-02  Thermosynechococcus vestitus BP-1
  4xzv-assembly2_D  TM=3.109E-01  e=7.141E-03  Homo sapiens
  6v04-assembly1_A  TM=3.081E-01  e=2.180E-02  Micromonospora chersina

Solvent-accessible surface area (backbone atoms only — not comparable to full-atom values): 8672 Å² total; per-residue (Å²): 131,86,87,76,78,72,40,73,75,43,50,56,71,36,34,46,46,26,54,45,44,71,37,74,78,37,69,92,45,46,52,75,49,75,48,80,47,74,47,76,40,85,52,100,90,44,78,33,48,34,38,38,34,42,30,33,26,83,34,40,69,38,20,48,47,36,36,49,38,37,53,52,16,29,69,68,17,49,48,34,32,32,41,45,98,96,47,67,26,44,37,37,37,46,61,53,96,71,84,73,42,71,80,38,49,33,38,36,35,35,43,34,39,43,94,90,43,60,42,29,31,33,36,38,35,29,20,51,67,28,27,29,38,41,35,39,35,49,26,80,84,56,75,60,63,67,59,49,54,51,51,49,54,51,50,45,53,51,54,58,61,60,72,76,109